Protein AF-A0A7D5TLE1-F1 (afdb_monomer_lite)

Secondary structure (DSSP, 8-state):
------EEEEEEE-TTS-EEEEEEEEPSSS-EEEEEEEEETTEEEEEEEEEES-------GGGGGG-----SSSS-------STT---

pLDDT: mean 79.67, std 19.26, range [38.16, 97.88]

Sequence (88 aa):
MSEEGPEVTFEFVDQSSRRRRVRFVRESPGGWSRVEEQLDDGEWRPLGGETAADLEVTIDAAAADAVELVPPGDGAAMSITGPEAADR

Structure (mmCIF, N/CA/C/O backbone):
data_AF-A0A7D5TLE1-F1
#
_entry.id   AF-A0A7D5TLE1-F1
#
loop_
_atom_site.group_PDB
_atom_site.id
_atom_site.type_symbol
_atom_site.label_atom_id
_atom_site.label_alt_id
_atom_site.label_comp_id
_atom_site.label_asym_id
_atom_site.label_entity_id
_atom_site.label_seq_id
_atom_site.pdbx_PDB_ins_code
_atom_site.Cartn_x
_atom_site.Cartn_y
_atom_site.Cartn_z
_atom_site.occupancy
_atom_site.B_iso_or_equiv
_atom_site.auth_seq_id
_atom_site.auth_comp_id
_atom_site.auth_asym_id
_atom_site.auth_atom_id
_atom_site.pdbx_PDB_model_num
ATOM 1 N N . MET A 1 1 ? 9.861 23.162 -5.545 1.00 38.16 1 MET A N 1
ATOM 2 C CA . MET A 1 1 ? 8.623 22.466 -5.156 1.00 38.16 1 MET A CA 1
ATOM 3 C C . MET A 1 1 ? 8.664 21.170 -5.924 1.00 38.16 1 MET A C 1
ATOM 5 O O . MET A 1 1 ? 8.551 21.234 -7.138 1.00 38.16 1 MET A O 1
ATOM 9 N N . SER A 1 2 ? 9.035 20.065 -5.279 1.00 42.16 2 SER A N 1
ATOM 10 C CA . SER A 1 2 ? 9.022 18.771 -5.959 1.00 42.16 2 SER A CA 1
ATOM 11 C C . SER A 1 2 ? 7.570 18.494 -6.312 1.00 42.16 2 SER A C 1
ATOM 13 O O . SER A 1 2 ? 6.738 18.452 -5.412 1.00 42.16 2 SER A O 1
ATOM 15 N N . GLU A 1 3 ? 7.256 18.430 -7.601 1.00 49.28 3 GLU A N 1
ATOM 16 C CA . GLU A 1 3 ? 6.000 17.839 -8.044 1.00 49.28 3 GLU A CA 1
ATOM 17 C C . GLU A 1 3 ? 6.016 16.415 -7.486 1.00 49.28 3 GLU A C 1
ATOM 19 O O . GLU A 1 3 ? 6.914 15.638 -7.816 1.00 49.28 3 GLU A O 1
ATOM 24 N N . GLU A 1 4 ? 5.140 16.126 -6.522 1.00 66.44 4 GLU A N 1
ATOM 25 C CA . GLU A 1 4 ? 5.004 14.784 -5.965 1.00 66.44 4 GLU A CA 1
ATOM 26 C C . GLU A 1 4 ? 4.715 13.853 -7.145 1.00 66.44 4 GLU A C 1
ATOM 28 O O . GLU A 1 4 ? 3.727 14.024 -7.862 1.00 66.44 4 GLU A O 1
ATOM 33 N N . GLY A 1 5 ? 5.660 12.953 -7.434 1.00 69.06 5 GLY A N 1
ATOM 34 C CA . GLY A 1 5 ? 5.512 11.996 -8.521 1.00 69.06 5 GLY A CA 1
ATOM 35 C C . GLY A 1 5 ? 4.257 11.145 -8.305 1.00 69.06 5 GLY A C 1
ATOM 36 O O . GLY A 1 5 ? 3.785 11.039 -7.173 1.00 69.06 5 GLY A O 1
ATOM 37 N N . PRO A 1 6 ? 3.708 10.522 -9.363 1.00 82.69 6 PRO A N 1
ATOM 38 C CA . PRO A 1 6 ? 2.574 9.614 -9.223 1.00 82.69 6 PRO A CA 1
ATOM 39 C C . PRO A 1 6 ? 2.805 8.614 -8.085 1.00 82.69 6 PRO A C 1
ATOM 41 O O . PRO A 1 6 ? 3.879 8.010 -8.012 1.00 82.69 6 PRO A O 1
ATOM 44 N N . GLU A 1 7 ? 1.812 8.430 -7.216 1.00 87.62 7 GLU A N 1
ATOM 45 C CA . GLU A 1 7 ? 1.904 7.493 -6.098 1.00 87.62 7 GLU A CA 1
ATOM 46 C C . GLU A 1 7 ? 0.741 6.499 -6.051 1.00 87.62 7 GLU A C 1
ATOM 48 O O . GLU A 1 7 ? -0.366 6.779 -6.511 1.00 87.62 7 GLU A O 1
ATOM 53 N N . VAL A 1 8 ? 1.015 5.325 -5.482 1.00 88.69 8 VAL A N 1
ATOM 54 C CA . VAL A 1 8 ? 0.008 4.332 -5.091 1.00 88.69 8 VAL A CA 1
ATOM 55 C C . VAL A 1 8 ? 0.053 4.192 -3.576 1.00 88.69 8 VAL A C 1
ATOM 57 O O . VAL A 1 8 ? 1.103 3.864 -3.019 1.00 88.69 8 VAL A O 1
ATOM 60 N N . THR A 1 9 ? -1.079 4.416 -2.913 1.00 90.38 9 THR A N 1
ATOM 61 C CA . THR A 1 9 ? -1.160 4.463 -1.450 1.00 90.38 9 THR A CA 1
ATOM 62 C C . THR A 1 9 ? -2.193 3.471 -0.922 1.00 90.38 9 THR A C 1
ATOM 64 O O . THR A 1 9 ? -3.334 3.445 -1.373 1.00 90.38 9 THR A O 1
ATOM 67 N N . PHE A 1 10 ? -1.794 2.684 0.076 1.00 89.00 10 PHE A N 1
ATOM 68 C CA . PHE A 1 10 ? -2.650 1.762 0.818 1.00 89.00 10 PHE A CA 1
ATOM 69 C C . PHE A 1 10 ? -2.706 2.200 2.277 1.00 89.00 10 PHE A C 1
ATOM 71 O O . PHE A 1 10 ? -1.665 2.312 2.922 1.00 89.00 10 PHE A O 1
ATOM 78 N N . GLU A 1 11 ? -3.902 2.400 2.822 1.00 92.56 11 GLU A N 1
ATOM 79 C CA . GLU A 1 11 ? -4.103 2.629 4.253 1.00 92.56 11 GLU A CA 1
ATOM 80 C C . GLU A 1 11 ? -4.919 1.498 4.864 1.00 92.56 11 GLU A C 1
ATOM 82 O O . GLU A 1 11 ? -5.891 1.028 4.279 1.00 92.56 11 GLU A O 1
ATOM 87 N N . PHE A 1 12 ? -4.531 1.058 6.056 1.00 90.94 12 PHE A N 1
ATOM 88 C CA . PHE A 1 12 ? -5.225 -0.014 6.762 1.00 90.94 12 PHE A CA 1
ATOM 89 C C . PHE A 1 12 ? -4.999 0.084 8.270 1.00 90.94 12 PHE A C 1
ATOM 91 O O . PHE A 1 12 ? -4.148 0.834 8.746 1.00 90.94 12 PHE A O 1
ATOM 98 N N . VAL A 1 13 ? -5.774 -0.676 9.039 1.00 94.88 13 VAL A N 1
ATOM 99 C CA . VAL A 1 13 ? -5.548 -0.868 10.476 1.00 94.88 13 VAL A CA 1
ATOM 100 C C . VAL A 1 13 ? -4.973 -2.265 10.672 1.00 94.88 13 VAL A C 1
ATOM 102 O O . VAL A 1 13 ? -5.543 -3.240 10.186 1.00 94.88 13 VAL A O 1
ATOM 105 N N . ASP A 1 14 ? -3.822 -2.365 11.334 1.00 93.69 14 ASP A N 1
ATOM 106 C CA . ASP A 1 14 ? -3.189 -3.653 11.610 1.00 93.69 14 ASP A CA 1
ATOM 107 C C . ASP A 1 14 ? -3.898 -4.423 12.741 1.00 93.69 14 ASP A C 1
ATOM 109 O O . ASP A 1 14 ? -4.814 -3.932 13.403 1.00 93.69 14 ASP A O 1
ATOM 113 N N . GLN A 1 15 ? -3.455 -5.654 12.999 1.00 95.62 15 GLN A N 1
ATOM 114 C CA . GLN A 1 15 ? -4.023 -6.503 14.056 1.00 95.62 15 GLN A CA 1
ATOM 115 C C . GLN A 1 15 ? -3.810 -5.955 15.477 1.00 95.62 15 GLN A C 1
ATOM 117 O O . GLN A 1 15 ? -4.444 -6.426 16.418 1.00 95.62 15 GLN A O 1
ATOM 122 N N . SER A 1 16 ? -2.919 -4.975 15.643 1.00 95.44 16 SER A N 1
ATOM 123 C CA . SER A 1 16 ? -2.670 -4.275 16.906 1.00 95.44 16 SER A CA 1
ATOM 124 C C . SER A 1 16 ? -3.474 -2.973 17.014 1.00 95.44 16 SER A C 1
ATOM 126 O O . SER A 1 16 ? -3.176 -2.144 17.877 1.00 95.44 16 SER A O 1
ATOM 128 N N . SER A 1 17 ? -4.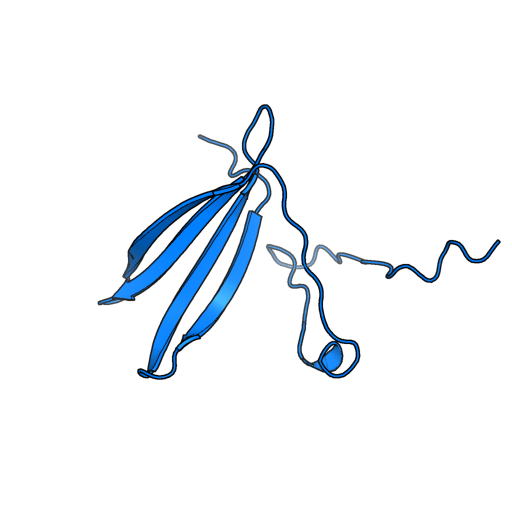478 -2.781 16.151 1.00 94.88 17 SER A N 1
ATOM 129 C CA . SER A 1 17 ? -5.322 -1.585 16.080 1.00 94.88 17 SER A CA 1
ATOM 130 C C . SER A 1 17 ? -4.554 -0.298 15.764 1.00 94.88 17 SER A C 1
ATOM 132 O O . SER A 1 17 ? -4.989 0.793 16.135 1.00 94.88 17 SER A O 1
ATOM 134 N N . ARG A 1 18 ? -3.409 -0.395 15.078 1.00 95.38 18 ARG A N 1
ATOM 135 C CA . ARG A 1 18 ? -2.626 0.772 14.653 1.00 95.38 18 ARG A CA 1
ATOM 136 C C . ARG A 1 18 ? -2.927 1.087 13.199 1.00 95.38 18 ARG A C 1
ATOM 138 O O . ARG A 1 18 ? -2.961 0.190 12.360 1.00 95.38 18 ARG A O 1
ATOM 145 N N . ARG A 1 19 ? -3.111 2.369 12.881 1.00 97.50 19 ARG A N 1
ATOM 146 C CA . ARG A 1 19 ? -3.291 2.804 11.492 1.00 97.50 19 ARG A CA 1
ATOM 147 C C . ARG A 1 19 ? -1.936 2.805 10.783 1.00 97.50 19 ARG A C 1
ATOM 149 O O . ARG A 1 19 ? -0.965 3.377 11.281 1.00 97.50 19 ARG A O 1
ATOM 156 N N . ARG A 1 20 ? -1.883 2.152 9.630 1.00 97.31 20 ARG A N 1
ATOM 157 C CA . ARG A 1 20 ? -0.715 1.973 8.771 1.00 97.31 20 ARG A CA 1
ATOM 158 C C . ARG A 1 20 ? -0.987 2.590 7.414 1.00 97.31 2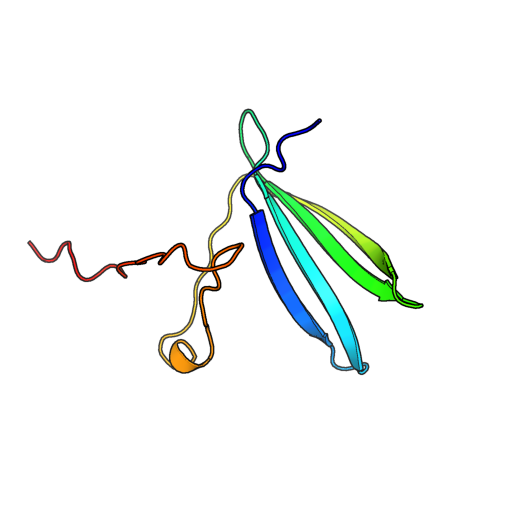0 ARG A C 1
ATOM 160 O O . ARG A 1 20 ? -2.130 2.607 6.957 1.00 97.31 20 ARG A O 1
ATOM 167 N N . ARG A 1 21 ? 0.079 3.057 6.777 1.00 95.12 21 ARG A N 1
ATOM 168 C CA . ARG A 1 21 ? 0.063 3.516 5.395 1.00 95.12 21 ARG A CA 1
ATOM 169 C C . ARG A 1 21 ? 1.285 2.981 4.670 1.00 95.12 21 ARG A C 1
ATOM 171 O O . ARG A 1 21 ? 2.389 3.039 5.203 1.00 95.12 21 ARG A O 1
ATOM 178 N N . VAL A 1 22 ? 1.092 2.464 3.466 1.00 95.25 22 VAL A N 1
ATOM 179 C CA . VAL A 1 22 ? 2.168 2.091 2.546 1.00 95.25 22 VAL A CA 1
ATOM 180 C C . VAL A 1 22 ? 2.017 2.939 1.297 1.00 95.25 22 VAL A C 1
ATOM 182 O O . VAL A 1 22 ? 0.946 2.943 0.698 1.00 95.25 22 VAL A O 1
ATOM 185 N N . ARG A 1 23 ? 3.074 3.652 0.913 1.00 94.00 23 ARG A N 1
ATOM 186 C CA . ARG A 1 23 ? 3.117 4.497 -0.284 1.00 94.00 23 ARG A CA 1
ATOM 187 C C . ARG A 1 23 ? 4.186 3.990 -1.232 1.00 94.00 23 ARG A C 1
ATOM 189 O O . ARG A 1 23 ? 5.295 3.699 -0.794 1.00 94.00 23 ARG A O 1
ATOM 196 N N . PHE A 1 24 ? 3.866 3.915 -2.512 1.00 93.50 24 PHE A N 1
ATOM 197 C CA . PHE A 1 24 ? 4.825 3.704 -3.588 1.00 93.50 24 PHE A CA 1
ATOM 198 C C . PHE A 1 24 ? 4.884 4.981 -4.409 1.00 93.50 24 PHE A C 1
ATOM 200 O O . PHE A 1 24 ? 3.939 5.278 -5.130 1.00 93.50 24 PHE A O 1
ATOM 207 N N . VAL A 1 25 ? 5.978 5.727 -4.300 1.00 92.44 25 VAL A N 1
ATOM 208 C CA . VAL A 1 25 ? 6.175 6.985 -5.031 1.00 92.44 25 VAL A CA 1
ATOM 209 C C . VAL A 1 25 ? 7.037 6.707 -6.254 1.00 92.44 25 VAL A C 1
ATOM 211 O O . VAL A 1 25 ? 8.102 6.099 -6.131 1.00 92.44 25 VAL A O 1
ATOM 214 N N . ARG A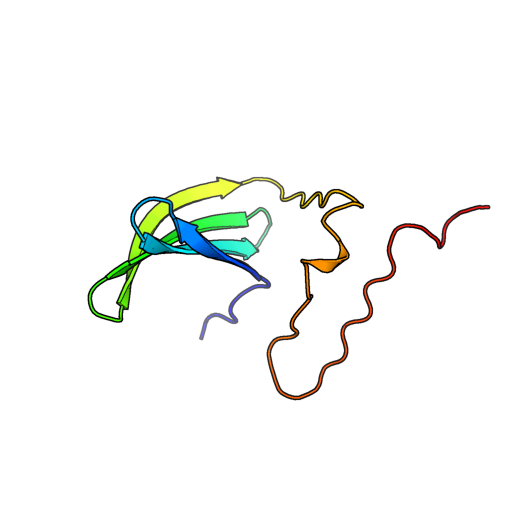 1 26 ? 6.575 7.104 -7.443 1.00 91.06 26 ARG A N 1
ATOM 215 C CA . ARG A 1 26 ? 7.329 6.915 -8.687 1.00 91.06 26 ARG A CA 1
ATOM 216 C C . ARG A 1 26 ? 8.565 7.812 -8.689 1.00 91.06 26 ARG A C 1
ATOM 218 O O . ARG A 1 26 ? 8.450 9.029 -8.571 1.00 91.06 26 ARG A O 1
ATOM 225 N N . GLU A 1 27 ? 9.730 7.214 -8.905 1.00 89.06 27 GLU A N 1
ATOM 226 C CA . GLU A 1 27 ? 11.002 7.931 -9.005 1.00 89.06 27 GLU A CA 1
ATOM 227 C C . GLU A 1 27 ? 11.369 8.209 -10.474 1.00 89.06 27 GLU A C 1
ATOM 229 O O . GLU A 1 27 ? 10.970 7.485 -11.391 1.00 89.06 27 GLU A O 1
ATOM 234 N N . SER A 1 28 ? 12.169 9.254 -10.708 1.00 81.06 28 SER A N 1
ATOM 235 C CA . SER A 1 28 ? 12.755 9.576 -12.017 1.00 81.06 28 SER A CA 1
ATOM 236 C C . SER A 1 28 ? 14.277 9.399 -11.944 1.00 81.06 28 SER A C 1
ATOM 238 O O . SER A 1 28 ? 14.892 9.969 -11.042 1.00 81.06 28 SER A O 1
ATOM 240 N N . PRO A 1 29 ? 14.923 8.622 -12.841 1.00 77.25 29 PRO A N 1
ATOM 241 C CA . PRO A 1 29 ? 14.441 8.164 -14.152 1.00 77.25 29 PRO A CA 1
ATOM 242 C C . PRO A 1 29 ? 13.659 6.833 -14.163 1.00 77.25 29 PRO A C 1
ATOM 244 O O . PRO A 1 29 ? 13.317 6.346 -15.240 1.00 77.25 29 PRO A O 1
ATOM 247 N N . GLY A 1 30 ? 13.365 6.229 -13.011 1.00 82.56 30 GLY A N 1
ATOM 248 C CA . GLY A 1 30 ? 12.539 5.024 -12.921 1.00 82.56 30 GLY A CA 1
ATOM 249 C C . GLY A 1 30 ? 12.571 4.381 -11.537 1.00 82.56 30 GLY A C 1
ATOM 250 O O . GLY A 1 30 ? 13.311 4.818 -10.660 1.00 82.56 30 GLY A O 1
ATOM 251 N N . GLY A 1 31 ? 11.790 3.313 -11.370 1.00 90.31 31 GLY A N 1
ATOM 252 C CA . GLY A 1 31 ? 11.612 2.630 -10.089 1.00 90.31 31 GLY A CA 1
ATOM 253 C C . GLY A 1 31 ? 10.605 3.324 -9.171 1.00 90.31 31 GLY A C 1
ATOM 254 O O . GLY A 1 31 ? 9.902 4.260 -9.563 1.00 90.31 31 GLY A O 1
ATOM 255 N N . TRP A 1 32 ? 10.521 2.817 -7.947 1.00 94.56 32 TRP A N 1
ATOM 256 C CA . TRP A 1 32 ? 9.581 3.249 -6.926 1.00 94.56 32 TRP A CA 1
ATOM 257 C C . TRP A 1 32 ? 10.260 3.311 -5.565 1.00 94.56 32 TRP A C 1
ATOM 259 O O . TRP A 1 32 ? 10.995 2.398 -5.188 1.00 94.56 32 TRP A O 1
ATOM 269 N N . SER A 1 33 ? 9.948 4.340 -4.792 1.00 94.12 33 SER A N 1
ATOM 270 C CA . SER A 1 33 ? 10.238 4.376 -3.363 1.00 94.12 33 SER A CA 1
ATOM 271 C C . SER A 1 33 ? 9.032 3.829 -2.606 1.00 94.12 33 SER A C 1
ATOM 273 O O . SER A 1 33 ? 7.980 4.467 -2.574 1.00 94.12 33 SER A O 1
ATOM 275 N N . ARG A 1 34 ? 9.172 2.646 -1.997 1.00 95.06 34 ARG A N 1
ATOM 276 C CA . ARG A 1 34 ? 8.196 2.107 -1.045 1.00 95.06 34 ARG A CA 1
ATOM 277 C C . ARG A 1 34 ? 8.479 2.712 0.325 1.00 95.06 34 ARG A C 1
ATOM 279 O O . ARG A 1 34 ? 9.573 2.546 0.859 1.00 95.06 34 ARG A O 1
ATOM 286 N N . VAL A 1 35 ? 7.482 3.353 0.920 1.00 95.75 35 VAL A N 1
ATOM 287 C CA . VAL A 1 35 ? 7.544 3.926 2.267 1.00 95.75 35 VAL A CA 1
ATOM 288 C C . VAL A 1 35 ? 6.426 3.329 3.103 1.00 95.75 35 VAL A C 1
ATOM 290 O O . VAL A 1 35 ? 5.262 3.359 2.712 1.00 95.75 35 VAL A O 1
ATOM 293 N N . GLU A 1 36 ? 6.776 2.786 4.260 1.00 97.06 36 GLU A N 1
ATOM 294 C CA . GLU A 1 36 ? 5.826 2.282 5.240 1.00 97.06 36 GLU A CA 1
ATOM 295 C C . GLU A 1 36 ? 5.785 3.220 6.444 1.00 97.06 36 GLU A C 1
ATOM 297 O O . GLU A 1 36 ? 6.821 3.580 7.002 1.00 97.06 36 GLU A O 1
ATOM 302 N N . GLU A 1 37 ? 4.585 3.616 6.853 1.00 97.50 37 GLU A N 1
ATOM 303 C CA . GLU A 1 37 ? 4.342 4.592 7.910 1.00 97.50 37 GLU A CA 1
ATOM 304 C C . GLU A 1 37 ? 3.289 4.076 8.897 1.00 97.50 37 GLU A C 1
ATOM 306 O O . GLU A 1 37 ? 2.396 3.296 8.554 1.00 97.50 37 GLU A O 1
ATOM 311 N N . GLN A 1 38 ? 3.376 4.541 10.140 1.00 97.88 38 GLN A N 1
ATOM 312 C CA . GLN A 1 38 ? 2.369 4.343 11.178 1.00 97.88 38 GLN A CA 1
ATOM 313 C C . GLN A 1 38 ? 1.862 5.699 11.651 1.00 97.88 38 GLN A C 1
ATOM 315 O O . GLN A 1 38 ? 2.660 6.618 11.824 1.00 97.88 38 GLN A O 1
ATOM 320 N N . LEU A 1 39 ? 0.560 5.815 11.897 1.00 97.25 39 LEU A N 1
ATOM 321 C CA . LEU A 1 39 ? 0.016 6.992 12.560 1.00 97.25 39 LEU A CA 1
ATOM 322 C C . LEU A 1 39 ? 0.339 6.910 14.058 1.00 97.25 39 LEU A C 1
ATOM 324 O O . LEU A 1 39 ? -0.104 5.981 14.735 1.00 97.25 39 LEU A O 1
ATOM 328 N N . ASP A 1 40 ? 1.107 7.871 14.557 1.00 95.12 40 ASP A N 1
ATOM 329 C CA . ASP A 1 40 ? 1.507 8.004 15.956 1.00 95.12 40 ASP A CA 1
ATOM 330 C C . ASP A 1 40 ? 1.333 9.466 16.385 1.00 95.12 40 ASP A C 1
ATOM 332 O O . ASP A 1 40 ? 1.830 10.373 15.722 1.00 95.12 40 ASP A O 1
ATOM 336 N N . ASP A 1 41 ? 0.556 9.696 17.445 1.00 94.44 41 ASP A N 1
ATOM 337 C CA . ASP A 1 41 ? 0.209 11.035 17.957 1.00 94.44 41 ASP A CA 1
ATOM 338 C C . ASP A 1 41 ? -0.313 12.021 16.885 1.00 94.44 41 ASP A C 1
ATOM 340 O O . ASP A 1 41 ? 0.025 13.201 16.848 1.00 94.44 41 ASP A O 1
ATOM 344 N N . GLY A 1 42 ? -1.138 11.517 15.960 1.00 94.75 42 GLY A N 1
ATOM 345 C CA . GLY A 1 42 ? -1.7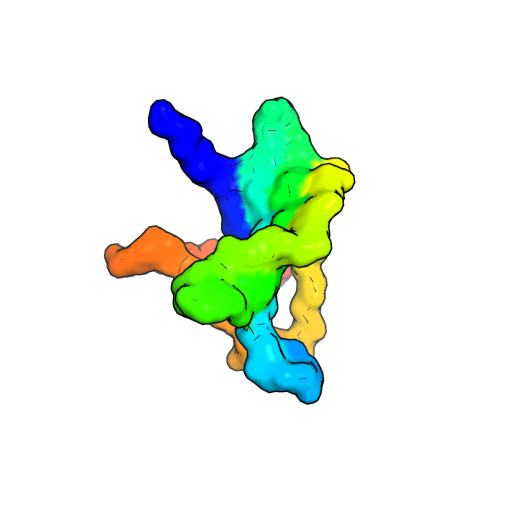10 12.316 14.870 1.00 94.75 42 GLY A CA 1
ATOM 346 C C . GLY A 1 42 ? -0.761 12.578 13.697 1.00 94.75 42 GLY A C 1
ATOM 347 O O . GLY A 1 42 ? -1.177 13.193 12.716 1.00 94.75 42 GLY A O 1
ATOM 348 N N . GLU A 1 43 ? 0.469 12.066 13.744 1.00 95.81 43 GLU A N 1
ATOM 349 C CA . GLU A 1 43 ? 1.467 12.229 12.691 1.00 95.81 43 GLU A CA 1
ATOM 350 C C . GLU A 1 43 ? 1.860 10.886 12.070 1.00 95.81 43 GLU A C 1
ATOM 352 O O . GLU A 1 43 ? 1.998 9.867 12.745 1.00 95.81 43 GLU A O 1
ATOM 357 N N . TRP A 1 44 ? 2.069 10.869 10.755 1.00 95.50 44 TRP A N 1
ATOM 358 C CA . TRP A 1 44 ? 2.613 9.696 10.079 1.00 95.50 44 TRP A CA 1
ATOM 359 C C . TRP A 1 44 ? 4.118 9.611 10.328 1.00 95.50 44 TRP A C 1
ATOM 361 O O . TRP A 1 44 ? 4.881 10.494 9.935 1.00 95.50 44 TRP A O 1
ATOM 371 N N . ARG A 1 45 ? 4.550 8.540 10.992 1.00 96.25 45 ARG A N 1
ATOM 372 C CA . ARG A 1 45 ? 5.955 8.258 11.293 1.00 96.25 45 ARG A CA 1
ATOM 373 C C . ARG A 1 45 ? 6.460 7.121 10.404 1.00 96.25 45 ARG A C 1
ATOM 375 O O . ARG A 1 45 ? 5.787 6.091 10.329 1.00 96.25 45 ARG A O 1
ATOM 382 N N . PRO A 1 46 ? 7.629 7.262 9.754 1.00 94.69 46 PRO A N 1
ATOM 383 C CA . PRO A 1 46 ? 8.187 6.200 8.932 1.00 94.69 46 PRO A CA 1
ATOM 384 C C . PRO A 1 46 ? 8.605 5.016 9.807 1.00 94.69 46 PRO A C 1
ATOM 386 O O . PRO A 1 46 ? 9.249 5.174 10.843 1.00 94.69 46 PRO A O 1
ATOM 389 N N . LEU A 1 47 ? 8.236 3.822 9.366 1.00 95.44 47 LEU A N 1
ATOM 390 C CA . LEU A 1 47 ? 8.604 2.538 9.957 1.00 95.44 47 LEU A CA 1
ATOM 391 C C . LEU A 1 47 ? 9.704 1.844 9.158 1.00 95.44 47 LEU A C 1
ATOM 393 O O . LEU A 1 47 ? 10.483 1.075 9.716 1.00 95.44 47 LEU A O 1
ATOM 397 N N . GLY A 1 48 ? 9.770 2.119 7.859 1.00 93.75 48 GLY A N 1
ATOM 398 C CA . GLY A 1 48 ? 10.757 1.551 6.960 1.00 93.75 48 GLY A CA 1
ATOM 399 C C . GLY A 1 48 ? 10.491 1.959 5.520 1.00 93.75 48 GLY A C 1
ATOM 400 O O . GLY A 1 48 ? 9.484 2.596 5.207 1.00 93.75 48 GLY A O 1
ATOM 401 N N . GLY A 1 49 ? 11.408 1.586 4.640 1.00 93.88 49 GLY A N 1
ATOM 402 C CA . GLY A 1 49 ? 11.255 1.807 3.215 1.00 93.88 49 GLY A CA 1
ATOM 403 C C . GLY A 1 49 ? 12.325 1.092 2.411 1.00 93.88 49 GLY A C 1
ATOM 404 O O . GLY A 1 49 ? 13.356 0.683 2.946 1.00 93.88 49 GLY A O 1
ATOM 405 N N . GLU A 1 50 ? 12.053 0.933 1.125 1.00 94.25 50 GLU A N 1
ATOM 406 C CA . GLU A 1 50 ? 12.947 0.295 0.166 1.00 94.25 50 GLU A CA 1
ATOM 407 C C . GLU A 1 50 ? 12.730 0.869 -1.234 1.00 94.25 50 GLU A C 1
ATOM 409 O O . GLU A 1 50 ? 11.681 1.437 -1.540 1.00 94.25 50 GLU A O 1
ATOM 414 N N . THR A 1 51 ? 13.726 0.699 -2.098 1.00 93.62 51 THR A N 1
ATOM 415 C CA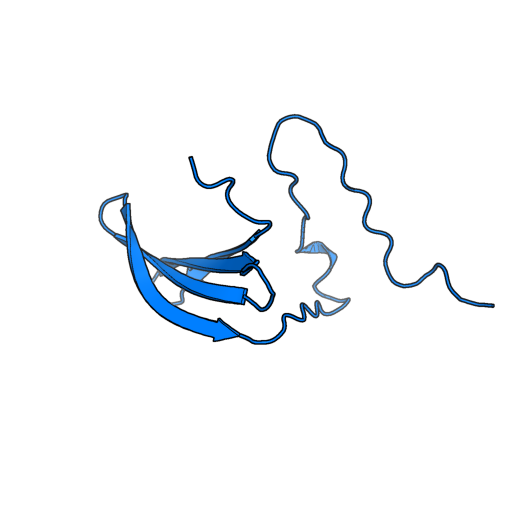 . THR A 1 51 ? 13.588 0.998 -3.522 1.00 93.62 51 THR A CA 1
ATOM 416 C C . THR A 1 51 ? 13.157 -0.264 -4.255 1.00 93.62 51 THR A C 1
ATOM 418 O O . THR A 1 51 ? 13.852 -1.277 -4.207 1.00 93.62 51 THR A O 1
ATOM 421 N N . ALA A 1 52 ? 12.040 -0.191 -4.969 1.00 91.06 52 ALA A N 1
ATOM 422 C CA . ALA A 1 52 ? 11.561 -1.241 -5.851 1.00 91.06 52 ALA A CA 1
ATOM 423 C C . ALA A 1 52 ? 11.837 -0.864 -7.312 1.00 91.06 52 ALA A C 1
ATOM 425 O O . ALA A 1 52 ? 11.640 0.277 -7.729 1.00 91.06 52 ALA A O 1
ATOM 426 N N . ALA A 1 53 ? 12.297 -1.825 -8.111 1.00 91.56 53 ALA A N 1
ATOM 427 C CA . ALA A 1 53 ? 12.519 -1.596 -9.539 1.00 91.56 53 ALA A CA 1
ATOM 428 C C . ALA A 1 53 ? 11.197 -1.516 -10.324 1.00 91.56 53 ALA A C 1
ATOM 430 O O . ALA A 1 53 ? 11.127 -0.814 -11.331 1.00 91.56 53 ALA A O 1
ATOM 431 N N . ASP A 1 54 ? 10.160 -2.208 -9.845 1.00 88.25 54 ASP A N 1
ATOM 432 C CA . ASP A 1 54 ? 8.850 -2.305 -10.485 1.00 88.25 54 ASP A CA 1
ATOM 433 C C . ASP A 1 54 ? 7.722 -2.466 -9.446 1.00 88.25 54 ASP A C 1
ATOM 435 O O . ASP A 1 54 ? 8.000 -2.779 -8.286 1.00 88.25 54 ASP A O 1
ATOM 439 N N . LEU A 1 55 ? 6.470 -2.226 -9.852 1.00 87.62 55 LEU A N 1
ATOM 440 C CA . LEU A 1 55 ? 5.272 -2.342 -9.012 1.00 87.62 55 LEU A CA 1
ATOM 441 C C . LEU A 1 55 ? 4.145 -3.041 -9.781 1.00 87.62 55 LEU A C 1
ATOM 443 O O . LEU A 1 55 ? 3.660 -2.518 -10.781 1.00 87.62 55 LEU A O 1
ATOM 447 N N . GLU A 1 56 ? 3.674 -4.169 -9.251 1.00 90.25 56 GLU A N 1
ATOM 448 C CA . GLU A 1 56 ? 2.478 -4.876 -9.715 1.00 90.25 56 GLU A CA 1
ATOM 449 C C . GLU A 1 56 ? 1.449 -4.927 -8.577 1.00 90.25 56 GLU A C 1
ATOM 451 O O . GLU A 1 56 ? 1.789 -5.250 -7.436 1.00 90.25 56 GLU A O 1
ATOM 456 N N . VAL A 1 57 ? 0.190 -4.600 -8.880 1.00 87.25 57 VAL A N 1
ATOM 457 C CA . VAL A 1 57 ? -0.932 -4.702 -7.938 1.00 87.25 57 VAL A CA 1
ATOM 458 C C . VAL A 1 57 ? -1.926 -5.711 -8.495 1.00 87.25 57 VAL A C 1
ATOM 460 O O . VAL A 1 57 ? -2.554 -5.464 -9.522 1.00 87.25 57 VAL A O 1
ATOM 463 N N . THR A 1 58 ? -2.081 -6.833 -7.796 1.00 87.38 58 THR A N 1
ATOM 464 C CA . THR A 1 58 ? -3.017 -7.900 -8.161 1.00 87.38 58 THR A CA 1
ATOM 465 C C . THR A 1 58 ? -4.118 -7.987 -7.114 1.00 87.38 58 THR A C 1
ATOM 467 O O . THR A 1 58 ? -3.842 -8.144 -5.925 1.00 87.38 58 THR A O 1
ATOM 470 N N . ILE A 1 59 ? -5.367 -7.880 -7.562 1.00 86.50 59 ILE A N 1
ATOM 471 C CA . ILE A 1 59 ? -6.565 -7.943 -6.720 1.00 86.50 59 ILE A CA 1
ATOM 472 C C . ILE A 1 59 ? -7.355 -9.181 -7.133 1.00 86.50 59 ILE A C 1
ATOM 474 O O . ILE A 1 59 ? -7.641 -9.372 -8.315 1.00 86.50 59 ILE A O 1
ATOM 478 N N . ASP A 1 60 ? -7.692 -10.029 -6.161 1.00 89.06 60 ASP A N 1
ATOM 479 C CA . ASP A 1 60 ? -8.534 -11.197 -6.408 1.00 89.06 60 ASP A CA 1
ATOM 480 C C . ASP A 1 60 ? -9.949 -10.765 -6.818 1.00 89.06 60 ASP A C 1
ATOM 482 O O . ASP A 1 60 ? -10.511 -9.825 -6.252 1.00 89.06 60 ASP A O 1
ATOM 486 N N . ALA A 1 61 ? -10.545 -11.468 -7.784 1.00 85.81 61 ALA A N 1
ATOM 487 C CA . ALA A 1 61 ? -11.873 -11.139 -8.294 1.00 85.81 61 ALA A CA 1
ATOM 488 C C . ALA A 1 61 ? -12.955 -11.155 -7.199 1.00 85.81 61 ALA A C 1
ATOM 490 O O . ALA A 1 61 ? -13.880 -10.349 -7.245 1.00 85.81 61 ALA A O 1
ATOM 491 N N . ALA A 1 62 ? -12.828 -12.028 -6.195 1.00 89.19 62 ALA A N 1
ATOM 492 C CA . ALA A 1 62 ? -13.753 -12.101 -5.068 1.00 89.19 62 ALA A CA 1
ATOM 493 C C . ALA A 1 62 ? -13.582 -10.958 -4.053 1.00 89.19 62 ALA A C 1
ATOM 495 O O . ALA A 1 62 ? -14.380 -10.860 -3.127 1.00 89.19 62 ALA A O 1
ATOM 496 N N . ALA A 1 63 ? -12.544 -10.131 -4.202 1.00 85.00 63 ALA A N 1
ATOM 497 C CA . ALA A 1 63 ? -12.289 -8.948 -3.384 1.00 85.00 63 ALA A CA 1
ATOM 498 C C . ALA A 1 63 ? -12.423 -7.639 -4.180 1.00 85.00 63 ALA A C 1
ATOM 500 O O . ALA A 1 63 ? -12.192 -6.561 -3.632 1.00 85.00 63 ALA A O 1
ATOM 501 N N . ALA A 1 64 ? -12.765 -7.709 -5.470 1.00 80.69 64 ALA A N 1
ATOM 502 C CA . ALA A 1 64 ? -12.836 -6.538 -6.338 1.00 80.69 64 ALA A CA 1
ATOM 503 C C . ALA A 1 64 ? -13.930 -5.546 -5.905 1.00 80.69 64 ALA A C 1
ATOM 505 O O . ALA A 1 64 ? -13.776 -4.346 -6.103 1.00 80.69 64 ALA A O 1
ATOM 506 N N . ASP A 1 65 ? -15.003 -6.024 -5.270 1.00 83.25 65 ASP A N 1
ATOM 507 C CA . ASP A 1 65 ? -16.068 -5.195 -4.694 1.00 83.25 65 ASP A CA 1
ATOM 508 C C . ASP A 1 65 ? -15.625 -4.414 -3.446 1.00 83.25 65 ASP A C 1
ATOM 510 O O . ASP A 1 65 ? -16.275 -3.440 -3.067 1.00 83.25 65 ASP A O 1
ATOM 514 N N . ALA A 1 66 ? -14.511 -4.811 -2.826 1.00 79.12 66 ALA A N 1
ATOM 515 C CA . ALA A 1 66 ? -13.922 -4.138 -1.673 1.00 79.12 66 ALA A CA 1
ATOM 516 C C . ALA A 1 66 ? -12.870 -3.078 -2.052 1.00 79.12 66 ALA A C 1
ATOM 518 O O . ALA A 1 66 ? -12.335 -2.415 -1.160 1.00 79.12 66 ALA A O 1
ATOM 519 N N . VAL A 1 67 ? -12.551 -2.915 -3.342 1.00 78.31 67 VAL A N 1
ATOM 520 C CA . VAL A 1 67 ? -11.544 -1.956 -3.815 1.00 78.31 67 VAL A CA 1
ATOM 521 C C . VAL A 1 67 ? -12.206 -0.827 -4.594 1.00 78.31 67 VAL A C 1
ATOM 523 O O . VAL A 1 67 ? -12.798 -1.035 -5.649 1.00 78.31 67 VAL A O 1
ATOM 526 N N . GLU A 1 68 ? -12.036 0.397 -4.102 1.00 76.44 68 GLU A N 1
ATOM 527 C CA . GLU A 1 68 ? -12.416 1.619 -4.806 1.00 76.44 68 GLU A CA 1
ATOM 528 C C . GLU A 1 68 ? -11.160 2.389 -5.228 1.00 76.44 68 GLU A C 1
ATOM 530 O O . GLU A 1 68 ? -10.237 2.597 -4.438 1.00 76.44 68 GLU A O 1
ATOM 535 N N . LEU A 1 69 ? -11.127 2.833 -6.484 1.00 72.44 69 LEU A N 1
ATOM 536 C CA . LEU A 1 69 ? -10.073 3.698 -7.003 1.00 72.44 69 LEU A CA 1
ATOM 537 C C . LEU A 1 69 ? -10.488 5.153 -6.803 1.00 72.44 69 LEU A C 1
ATOM 539 O O . LEU A 1 69 ? -11.307 5.684 -7.552 1.00 72.44 69 LEU A O 1
ATOM 543 N N . VAL A 1 70 ? -9.920 5.791 -5.783 1.00 68.19 70 VAL A N 1
ATOM 544 C CA . VAL A 1 70 ? -10.249 7.173 -5.428 1.00 68.19 70 VAL A CA 1
ATOM 545 C C . VAL A 1 70 ? -9.293 8.129 -6.150 1.00 68.19 70 VAL A C 1
ATOM 547 O O . VAL A 1 70 ? -8.088 8.093 -5.890 1.00 68.19 70 VAL A O 1
ATOM 550 N N . PRO A 1 71 ? -9.777 8.994 -7.058 1.00 60.59 71 PRO A N 1
ATOM 551 C CA . PRO A 1 71 ? -8.934 10.000 -7.685 1.00 60.59 71 PRO A CA 1
ATOM 552 C C . PRO A 1 71 ? -8.517 11.074 -6.665 1.00 60.59 71 PRO A C 1
ATOM 554 O O . PRO A 1 71 ? -9.295 11.415 -5.768 1.00 60.59 71 PRO A O 1
ATOM 557 N N . PRO A 1 72 ? -7.319 11.667 -6.799 1.00 56.72 72 PRO A N 1
ATOM 558 C CA . PRO A 1 72 ? -6.920 12.784 -5.955 1.00 56.72 72 PRO A CA 1
ATOM 559 C C . PRO A 1 72 ? -7.714 14.049 -6.339 1.00 56.72 72 PRO A C 1
ATOM 561 O O . PRO A 1 72 ? -7.358 14.754 -7.281 1.00 56.72 72 PRO A O 1
ATOM 564 N N . GLY A 1 73 ? -8.801 14.341 -5.613 1.00 61.91 73 GLY A N 1
ATOM 565 C CA . GLY A 1 73 ? -9.551 15.608 -5.679 1.00 61.91 73 GLY A CA 1
ATOM 566 C C . GLY A 1 73 ? -11.012 15.510 -6.148 1.00 61.91 73 GLY A C 1
ATOM 567 O O . GLY A 1 73 ? -11.483 14.462 -6.586 1.00 61.91 73 GLY A O 1
ATOM 568 N N . ASP A 1 74 ? -11.735 16.634 -6.053 1.00 52.34 74 ASP A N 1
ATOM 569 C CA . ASP A 1 74 ? -13.136 16.791 -6.475 1.00 52.34 74 ASP A CA 1
ATOM 570 C C . ASP A 1 74 ? -13.295 16.613 -8.002 1.00 52.34 74 ASP A C 1
ATOM 572 O O . ASP A 1 74 ? -13.253 17.569 -8.776 1.00 52.34 74 ASP A O 1
ATOM 576 N N . GLY A 1 75 ? -13.509 15.375 -8.453 1.00 48.25 75 GLY A N 1
ATOM 577 C CA . GLY A 1 75 ? -14.235 15.115 -9.703 1.00 48.25 75 GLY A CA 1
ATOM 578 C C . GLY A 1 75 ? -13.439 14.697 -10.943 1.00 48.25 75 GLY A C 1
ATOM 579 O O . GLY A 1 75 ? -14.014 14.683 -12.032 1.00 48.25 75 GLY A O 1
ATOM 580 N N . ALA A 1 76 ? -12.170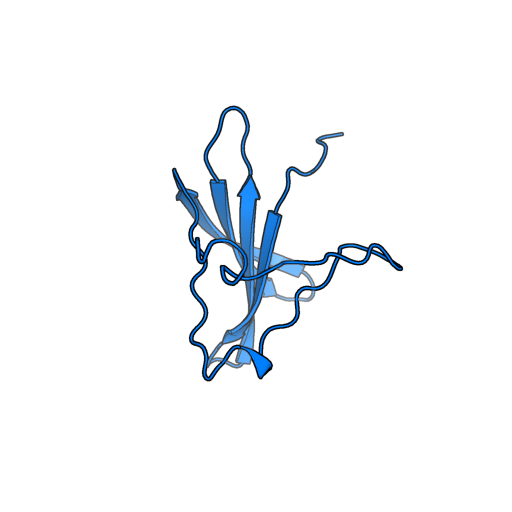 14.299 -10.841 1.00 47.22 76 ALA A N 1
ATOM 581 C CA . ALA A 1 76 ? -11.511 13.642 -11.973 1.00 47.22 76 ALA A CA 1
ATOM 582 C C . ALA A 1 76 ? -11.924 12.161 -12.040 1.00 47.22 76 ALA A C 1
ATOM 584 O O . ALA A 1 76 ? -11.341 11.317 -11.369 1.00 47.22 76 ALA A O 1
ATOM 585 N N . ALA A 1 77 ? -12.939 11.832 -12.844 1.00 46.38 77 ALA A N 1
ATOM 586 C CA . ALA A 1 77 ? -13.321 10.445 -13.099 1.00 46.38 77 ALA A CA 1
ATOM 587 C C . ALA A 1 77 ? -12.138 9.673 -13.713 1.00 46.38 77 ALA A C 1
ATOM 589 O O . ALA A 1 77 ? -11.740 9.939 -14.847 1.00 46.38 77 ALA A O 1
ATOM 590 N N . MET A 1 78 ? -11.583 8.710 -12.975 1.00 51.88 78 MET A N 1
ATOM 591 C CA . MET A 1 78 ? -10.592 7.782 -13.508 1.00 51.88 78 MET A CA 1
ATOM 592 C C . MET A 1 78 ? -11.323 6.516 -13.953 1.00 51.88 78 MET A C 1
ATOM 594 O O . MET A 1 78 ? -11.795 5.733 -13.135 1.00 51.88 78 MET A O 1
ATOM 598 N N . SER A 1 79 ? -11.468 6.335 -15.265 1.00 43.00 79 SER A N 1
ATOM 599 C CA . SER A 1 79 ? -11.956 5.074 -15.819 1.00 43.00 79 SER A CA 1
ATOM 600 C C . SER A 1 79 ? -10.764 4.137 -15.969 1.00 43.00 79 SER A C 1
ATOM 602 O O . SER A 1 79 ? -9.881 4.387 -16.789 1.00 43.00 79 SER A O 1
ATOM 604 N N . ILE A 1 80 ? -10.717 3.080 -15.158 1.00 50.81 80 ILE A N 1
ATOM 605 C CA . ILE A 1 80 ? -9.769 1.981 -15.343 1.00 50.81 80 ILE A CA 1
ATOM 606 C C . ILE A 1 80 ? -10.541 0.840 -15.991 1.00 50.81 80 ILE A C 1
ATOM 608 O O . ILE A 1 80 ? -11.432 0.248 -15.389 1.00 50.81 80 ILE A O 1
ATOM 612 N N . THR A 1 81 ? -10.236 0.572 -17.258 1.00 44.78 81 THR A N 1
ATOM 613 C CA . THR A 1 81 ? -10.756 -0.611 -17.945 1.00 44.78 81 THR A CA 1
ATOM 614 C C . THR A 1 81 ? -9.860 -1.784 -17.554 1.00 44.78 81 THR A C 1
ATOM 616 O O . THR A 1 81 ? -8.653 -1.732 -17.787 1.00 44.78 81 THR A O 1
ATOM 619 N N . GLY A 1 82 ? -10.429 -2.814 -16.920 1.00 44.53 82 GLY A N 1
ATOM 620 C CA . GLY A 1 82 ? -9.747 -4.100 -16.733 1.00 44.53 82 GLY A CA 1
ATOM 621 C C . GLY A 1 82 ? -9.426 -4.761 -18.086 1.00 44.53 82 GLY A C 1
ATOM 622 O O . GLY A 1 82 ? -9.850 -4.252 -19.123 1.00 44.53 82 GLY A O 1
ATOM 623 N N . PRO A 1 83 ? -8.706 -5.895 -18.124 1.00 43.00 83 PRO A N 1
ATOM 624 C CA . PRO A 1 83 ? -8.228 -6.509 -19.371 1.00 43.00 83 PRO A CA 1
ATOM 625 C C . PRO A 1 83 ? -9.310 -6.981 -20.374 1.00 43.00 83 PRO A C 1
ATOM 627 O O . PRO A 1 83 ? -8.963 -7.543 -21.410 1.00 43.00 83 PRO A O 1
ATOM 630 N N . GLU A 1 84 ? -10.601 -6.708 -20.171 1.00 47.88 84 GLU A N 1
ATOM 631 C CA . GLU A 1 84 ? -11.675 -7.023 -21.130 1.00 47.88 84 GLU A CA 1
ATOM 632 C C . GLU A 1 84 ? -11.783 -6.032 -22.312 1.00 47.88 84 GLU A C 1
ATOM 634 O O . GLU A 1 84 ? -12.872 -5.628 -22.716 1.00 47.88 84 GLU A O 1
ATOM 639 N N . ALA A 1 85 ? -10.657 -5.648 -22.918 1.00 46.66 85 ALA A N 1
ATOM 640 C CA . ALA A 1 85 ? -10.656 -4.932 -24.201 1.00 46.66 85 ALA A CA 1
ATOM 641 C C . ALA A 1 85 ? -9.579 -5.414 -25.187 1.00 46.66 85 ALA A C 1
ATOM 643 O O . ALA A 1 85 ? -9.231 -4.693 -26.121 1.00 46.66 85 ALA A O 1
ATOM 644 N N . ALA A 1 86 ? -9.065 -6.633 -25.019 1.00 41.28 86 ALA A N 1
ATOM 645 C CA . ALA A 1 86 ? -8.245 -7.281 -26.040 1.00 41.28 86 ALA A CA 1
ATOM 646 C C . ALA A 1 86 ? -8.590 -8.770 -26.182 1.00 41.28 86 ALA A C 1
ATOM 648 O O . ALA A 1 86 ? -7.709 -9.622 -26.180 1.00 41.28 86 ALA A O 1
ATOM 649 N N . ASP A 1 87 ? -9.878 -9.089 -26.326 1.00 47.38 87 ASP A N 1
ATOM 650 C CA . ASP A 1 87 ? -10.285 -10.338 -26.978 1.00 47.38 87 ASP A CA 1
ATOM 651 C C . ASP A 1 87 ? -10.570 -10.043 -28.464 1.00 47.38 87 ASP A C 1
ATOM 653 O O . ASP A 1 87 ? -11.714 -9.803 -28.862 1.00 47.38 87 ASP A O 1
ATOM 657 N N . ARG A 1 88 ? -9.490 -9.919 -29.257 1.00 38.75 88 ARG A N 1
ATOM 658 C CA . ARG A 1 88 ? -9.381 -10.315 -30.679 1.00 38.75 88 ARG A CA 1
ATOM 659 C C . ARG A 1 88 ? -8.046 -9.956 -31.321 1.00 38.75 88 ARG A C 1
ATOM 661 O O . ARG A 1 88 ? -7.606 -8.797 -31.174 1.00 38.75 88 ARG A O 1
#

Radius of gyration: 15.72 Å; chains: 1; bounding box: 30×35×49 Å

Foldseek 3Di:
DPPFADKDKDWDQDPVRWIKMWMWTADPVGWTKIWIWTQDPNDTDTPDIDTGRDDDDDDDPVCPVVDDDDDPDPDDDDDDDDPVPPPD

Organism: NCBI:txid869889